Protein AF-A0A7C1H4Z0-F1 (afdb_monomer)

Sequence (134 aa):
MVNEQEEIVHEIDYLLHAAFTRSVDDVADFIHAIGGVFIPAHVDRPKYSITSQLGFVPPSLEYDALEISKNTLVERFMKTNPIKPNTQFIRNSDSHFIHQLGRTYTEYNLEDLSYECLRDALLNRGNSSVLPVV

Nearest PDB structures (foldseek):
  5zb8-assembly1_A  TM=8.741E-01  e=1.222E-04  Pyrococcus furiosus

Foldseek 3Di:
DADPVRDCPDDDPDDPVDDDPDDLQRVQVVCVVVVHAAEFAQQPDCPPHVCVVPVEDDPPRDHLAYEHEPVDDPVVNVVRYVDDPPHHYWYAQPDPDPVSHPVDGWDKDFPDPDPVRVSCQSNVHDDIHIDDDD

Radius of gyration: 16.86 Å; Cα contacts (8 Å, |Δi|>4): 193; chains: 1; bounding box: 40×35×41 Å

Secondary structure (DSSP, 8-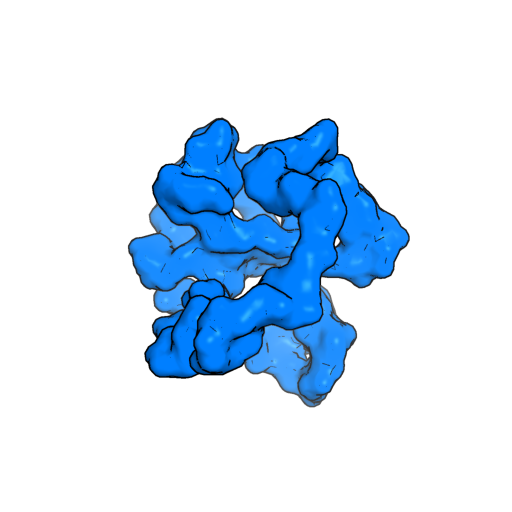state):
-B-TTS-B----SS-TTSPPSS-HHHHHHHHHHTT-----SSTT-SSSSHHHHHSS--TT---SEEE--TTS-HHHHHHHS-PPTT-EEE-----SSGGGTTSS---EE-SSSSHHHHHHHHTT-TT-EEPPP-

Mean predicted aligned error: 4.63 Å

pLDDT: mean 93.26, std 4.9, range [63.12, 98.0]

Structure (mmCIF, N/CA/C/O backbone):
data_AF-A0A7C1H4Z0-F1
#
_entry.id   AF-A0A7C1H4Z0-F1
#
loop_
_atom_site.group_PDB
_atom_site.id
_atom_site.type_symbol
_atom_site.label_atom_id
_atom_site.label_alt_id
_atom_site.label_comp_id
_atom_site.label_asym_id
_atom_site.label_entity_id
_atom_site.label_seq_id
_atom_site.pdbx_PDB_ins_code
_atom_site.Cartn_x
_atom_site.Cartn_y
_atom_site.Cartn_z
_atom_site.occupancy
_atom_site.B_iso_or_equiv
_atom_site.auth_seq_id
_atom_site.auth_comp_id
_atom_site.auth_asym_id
_atom_site.auth_atom_id
_atom_site.pdbx_PDB_model_num
ATOM 1 N N . MET A 1 1 ? 15.046 -11.270 -18.471 1.00 82.75 1 MET A N 1
ATOM 2 C CA . MET A 1 1 ? 14.999 -12.296 -17.409 1.00 82.75 1 MET A CA 1
ATOM 3 C C . MET A 1 1 ? 16.226 -13.170 -17.524 1.00 82.75 1 MET A C 1
ATOM 5 O O . MET A 1 1 ? 16.643 -13.455 -18.642 1.00 82.75 1 MET A O 1
ATOM 9 N N . VAL A 1 2 ? 16.766 -13.598 -16.388 1.00 89.12 2 VAL A N 1
ATOM 10 C CA . VAL A 1 2 ? 17.902 -14.523 -16.321 1.00 89.12 2 VAL A CA 1
ATOM 11 C C . VAL A 1 2 ? 17.500 -15.788 -15.564 1.00 89.12 2 VAL A C 1
ATOM 13 O O . VAL A 1 2 ? 16.632 -15.707 -14.691 1.00 89.12 2 VAL A O 1
ATOM 16 N N . ASN A 1 3 ? 18.070 -16.940 -15.919 1.00 91.94 3 ASN A N 1
ATOM 17 C CA . ASN A 1 3 ? 17.929 -18.169 -15.130 1.00 91.94 3 ASN A CA 1
ATOM 18 C C . ASN A 1 3 ? 18.967 -18.227 -13.990 1.00 91.94 3 ASN A C 1
ATOM 20 O O . ASN A 1 3 ? 19.735 -17.289 -13.774 1.00 91.94 3 ASN A O 1
ATOM 24 N N . GLU A 1 4 ? 18.977 -19.328 -13.238 1.00 92.06 4 GLU A N 1
ATOM 25 C CA . GLU A 1 4 ? 19.894 -19.540 -12.109 1.00 92.06 4 GLU A CA 1
ATOM 26 C C . GLU A 1 4 ? 21.373 -19.696 -12.533 1.00 92.06 4 GLU A C 1
ATOM 28 O O . GLU A 1 4 ? 22.260 -19.561 -11.694 1.00 92.06 4 GLU A O 1
ATOM 33 N N . GLN A 1 5 ? 21.646 -19.945 -13.821 1.00 95.69 5 GLN A N 1
ATOM 34 C CA . GLN A 1 5 ? 22.986 -20.001 -14.421 1.00 95.69 5 GLN A CA 1
ATOM 35 C C . GLN A 1 5 ? 23.448 -18.646 -14.998 1.00 95.69 5 GLN A C 1
ATOM 37 O O . GLN A 1 5 ? 24.451 -18.597 -15.705 1.00 95.69 5 GLN A O 1
ATOM 42 N N . GLU A 1 6 ? 22.733 -17.553 -14.703 1.00 89.19 6 GLU A N 1
ATOM 43 C CA . GLU A 1 6 ? 22.968 -16.202 -15.245 1.00 89.19 6 GLU A CA 1
ATOM 44 C C . GLU A 1 6 ? 22.784 -16.080 -16.771 1.00 89.19 6 GLU A C 1
ATOM 46 O O . GLU A 1 6 ? 23.208 -15.100 -17.386 1.00 89.19 6 GLU A O 1
ATOM 51 N N . GLU A 1 7 ? 22.096 -17.032 -17.403 1.00 96.75 7 GLU A N 1
ATOM 52 C CA . GLU A 1 7 ? 21.815 -16.989 -18.837 1.00 96.75 7 GLU A CA 1
ATOM 53 C C . GLU A 1 7 ? 20.564 -16.153 -19.114 1.00 96.75 7 GLU A C 1
ATOM 55 O O . GLU A 1 7 ? 19.547 -16.258 -18.421 1.00 96.75 7 GLU A O 1
ATOM 60 N N . ILE A 1 8 ? 20.611 -15.336 -20.168 1.00 94.62 8 ILE A N 1
ATOM 61 C CA . ILE A 1 8 ? 19.450 -14.573 -20.629 1.00 94.62 8 ILE A CA 1
ATOM 62 C C . ILE A 1 8 ? 18.442 -15.551 -21.243 1.00 94.62 8 ILE A C 1
ATOM 64 O O . ILE A 1 8 ? 18.678 -16.109 -22.311 1.00 94.62 8 ILE A O 1
ATOM 68 N N . VAL A 1 9 ? 17.298 -15.738 -20.581 1.00 96.56 9 VAL A N 1
ATOM 69 C CA . VAL A 1 9 ? 16.214 -16.616 -21.067 1.00 96.56 9 VAL A CA 1
ATOM 70 C C . VAL A 1 9 ? 15.114 -15.862 -21.804 1.00 96.56 9 VAL A C 1
ATOM 72 O O . VAL A 1 9 ? 14.327 -16.460 -22.532 1.00 96.56 9 VAL A O 1
ATOM 75 N N . HIS A 1 10 ? 15.024 -14.550 -21.591 1.00 91.69 10 HIS A N 1
ATOM 76 C CA . HIS A 1 10 ? 14.012 -13.713 -22.222 1.00 91.69 10 HIS A CA 1
ATOM 77 C C . HIS A 1 10 ? 14.410 -12.240 -22.159 1.00 91.69 10 HIS A C 1
ATOM 79 O O . HIS A 1 10 ? 14.851 -11.758 -21.111 1.00 91.69 10 HIS A O 1
ATOM 85 N N . GLU A 1 11 ? 14.185 -11.515 -23.246 1.00 90.56 11 GLU A N 1
ATOM 86 C CA . GLU A 1 11 ? 14.322 -10.063 -23.324 1.00 90.56 11 GLU A CA 1
ATOM 87 C C . GLU A 1 11 ? 12.938 -9.443 -23.513 1.00 90.56 11 GLU A C 1
ATOM 89 O O . GLU A 1 11 ? 12.076 -10.028 -24.166 1.00 90.56 11 GLU A O 1
ATOM 94 N N . ILE A 1 12 ? 12.717 -8.281 -22.899 1.00 87.06 12 ILE A N 1
ATOM 95 C CA . ILE A 1 12 ? 11.467 -7.529 -23.022 1.00 87.06 12 ILE A CA 1
ATOM 96 C C . ILE A 1 12 ? 11.775 -6.283 -23.848 1.00 87.06 12 ILE A C 1
ATOM 98 O O . ILE A 1 12 ? 12.697 -5.544 -23.510 1.00 87.06 12 ILE A O 1
ATOM 102 N N . ASP A 1 13 ? 10.972 -6.030 -24.882 1.00 88.12 13 ASP A N 1
ATOM 103 C CA . ASP A 1 13 ? 11.153 -4.897 -25.807 1.00 88.12 13 ASP A CA 1
ATOM 104 C C . ASP A 1 13 ? 10.961 -3.521 -25.139 1.00 88.12 13 ASP A C 1
ATOM 106 O O . ASP A 1 13 ? 11.327 -2.479 -25.686 1.00 88.12 13 ASP A O 1
ATOM 110 N N . TYR A 1 14 ? 10.362 -3.502 -23.948 1.00 81.62 14 TYR A N 1
ATOM 111 C CA . TYR A 1 14 ? 10.022 -2.298 -23.201 1.00 81.62 14 TYR A CA 1
ATOM 112 C C . TYR A 1 14 ? 11.089 -1.928 -22.171 1.00 81.62 14 TYR A C 1
ATOM 114 O O . TYR A 1 14 ? 11.551 -2.747 -21.375 1.00 81.62 14 TYR A O 1
ATOM 122 N N . LEU A 1 15 ? 11.392 -0.634 -22.105 1.00 81.31 15 LEU A N 1
ATOM 123 C CA . LEU A 1 15 ? 12.275 -0.062 -21.101 1.00 81.31 15 LEU A CA 1
ATOM 124 C C . LEU A 1 15 ? 11.537 0.149 -19.769 1.00 81.31 15 LEU A C 1
ATOM 126 O O . LEU A 1 15 ? 10.976 1.212 -19.519 1.00 81.31 15 LEU A O 1
ATOM 130 N N . LEU A 1 16 ? 11.560 -0.857 -18.893 1.00 81.44 16 LEU A N 1
ATOM 131 C CA . LEU A 1 16 ? 10.792 -0.863 -17.635 1.00 81.44 16 LEU A CA 1
ATOM 132 C C . LEU A 1 16 ? 11.326 0.075 -16.535 1.00 81.44 16 LEU A C 1
ATOM 134 O O . LEU A 1 16 ? 10.691 0.212 -15.495 1.00 81.44 16 LEU A O 1
ATOM 138 N N . HIS A 1 17 ? 12.485 0.712 -16.734 1.00 79.38 17 HIS A N 1
ATOM 139 C CA . HIS A 1 17 ? 13.040 1.655 -15.752 1.00 79.38 17 HIS A CA 1
ATOM 140 C C . HIS A 1 17 ? 12.478 3.075 -15.891 1.00 79.38 17 HIS A C 1
ATOM 142 O O . HIS A 1 17 ? 12.665 3.898 -14.993 1.00 79.38 17 HIS A 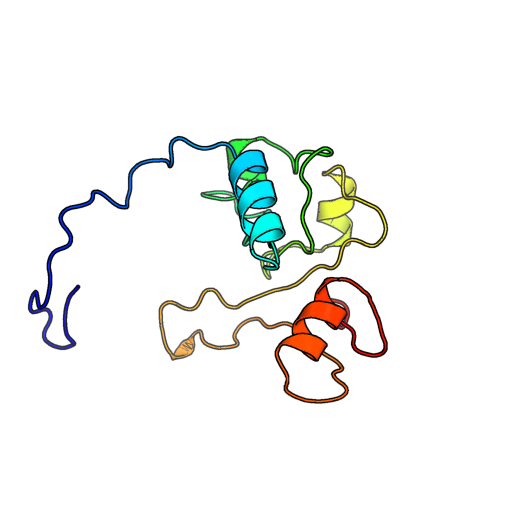O 1
ATOM 148 N N . ALA A 1 18 ? 11.884 3.398 -17.042 1.00 79.81 18 ALA A N 1
ATOM 149 C CA . ALA A 1 18 ? 11.393 4.738 -17.305 1.00 79.81 18 ALA A CA 1
ATOM 150 C C . ALA A 1 18 ? 10.176 5.042 -16.423 1.00 79.81 18 ALA A C 1
ATOM 152 O O . ALA A 1 18 ? 9.366 4.162 -16.129 1.00 79.81 18 ALA A O 1
ATOM 153 N N . ALA A 1 19 ? 10.042 6.305 -16.016 1.00 76.75 19 ALA A N 1
ATOM 154 C CA . ALA A 1 19 ? 8.861 6.747 -15.292 1.00 76.75 19 ALA A CA 1
ATOM 155 C C . ALA A 1 19 ? 7.609 6.535 -16.153 1.00 76.75 19 ALA A C 1
ATOM 157 O O . ALA A 1 19 ? 7.594 6.835 -17.350 1.00 76.75 19 ALA A O 1
ATOM 158 N N . PHE A 1 20 ? 6.554 6.027 -15.525 1.00 81.50 20 PHE A N 1
ATOM 159 C CA . PHE A 1 20 ? 5.265 5.876 -16.177 1.00 81.50 20 PHE A CA 1
ATOM 160 C C . PHE A 1 20 ? 4.659 7.257 -16.466 1.00 81.50 20 PHE A C 1
ATOM 162 O O . PHE A 1 20 ? 4.791 8.182 -15.670 1.00 81.50 20 PHE A O 1
ATOM 169 N N . THR A 1 21 ? 3.999 7.414 -17.614 1.00 86.94 21 THR A N 1
ATOM 170 C CA . THR A 1 21 ? 3.457 8.709 -18.072 1.00 86.94 21 THR A CA 1
ATOM 171 C C . THR A 1 21 ? 2.119 9.083 -17.429 1.00 86.94 21 THR A C 1
ATOM 173 O O . THR A 1 21 ? 1.548 10.117 -17.772 1.00 86.94 21 THR A O 1
ATOM 176 N N . ARG A 1 22 ? 1.603 8.251 -16.520 1.00 91.19 22 ARG A N 1
ATOM 177 C CA . ARG A 1 22 ? 0.352 8.481 -15.791 1.00 91.19 22 ARG A CA 1
ATOM 178 C C . ARG A 1 22 ? 0.615 9.021 -14.397 1.00 91.19 22 ARG A C 1
ATOM 180 O O . ARG A 1 22 ? 1.642 8.718 -13.790 1.00 91.19 22 ARG A O 1
ATOM 187 N N . SER A 1 23 ? -0.335 9.805 -13.899 1.00 93.31 23 SER A N 1
ATOM 188 C CA . SER A 1 23 ? -0.316 10.259 -12.512 1.00 93.31 23 SER A CA 1
ATOM 189 C C . SER A 1 23 ? -0.601 9.097 -11.552 1.00 93.31 23 SER A C 1
ATOM 191 O O . SER A 1 23 ? -1.072 8.033 -11.953 1.00 93.31 23 SER A O 1
ATOM 193 N N . VAL A 1 24 ? -0.310 9.293 -10.265 1.00 94.00 24 VAL A N 1
ATOM 194 C CA . VAL A 1 24 ? -0.668 8.312 -9.230 1.00 94.00 24 VAL A CA 1
ATOM 195 C C . VAL A 1 24 ? -2.189 8.206 -9.059 1.00 94.00 24 VAL A C 1
ATOM 197 O O . VAL A 1 24 ? -2.691 7.119 -8.790 1.00 94.00 24 VAL A O 1
ATOM 200 N N . ASP A 1 25 ? -2.914 9.302 -9.293 1.00 96.00 25 ASP A N 1
ATOM 201 C CA . ASP A 1 25 ? -4.376 9.339 -9.278 1.00 96.00 25 ASP A CA 1
ATOM 202 C C . ASP A 1 25 ? -4.961 8.533 -10.454 1.00 96.00 25 ASP A C 1
ATOM 204 O O . ASP A 1 25 ? -5.827 7.693 -10.238 1.00 96.00 25 ASP A O 1
ATOM 208 N N . ASP A 1 26 ? -4.404 8.661 -11.668 1.00 96.31 26 ASP A N 1
ATOM 209 C CA . ASP A 1 26 ? -4.818 7.853 -12.832 1.00 96.31 26 ASP A CA 1
ATOM 210 C C . ASP A 1 26 ? -4.662 6.343 -12.563 1.00 96.31 26 ASP A C 1
ATOM 212 O O . ASP A 1 26 ? -5.444 5.520 -13.045 1.00 96.31 26 ASP A O 1
ATOM 216 N N . VAL A 1 27 ? -3.607 5.965 -11.830 1.00 95.81 27 VAL A N 1
ATOM 217 C CA . VAL A 1 27 ? -3.339 4.571 -11.453 1.00 95.81 27 VAL A CA 1
ATOM 218 C C . VAL A 1 27 ? -4.356 4.088 -10.421 1.00 95.81 27 VAL A C 1
ATOM 220 O O . VAL A 1 27 ? -4.864 2.975 -10.566 1.00 95.81 27 VAL A O 1
ATOM 223 N N . ALA A 1 28 ? -4.672 4.911 -9.418 1.00 97.25 28 ALA A N 1
ATOM 224 C CA . ALA A 1 28 ? -5.702 4.608 -8.429 1.00 97.25 28 ALA A CA 1
ATOM 225 C C . ALA A 1 28 ? -7.070 4.402 -9.102 1.00 97.25 28 ALA A C 1
ATOM 227 O O . ALA A 1 28 ? -7.671 3.336 -8.952 1.00 97.25 28 ALA A O 1
ATOM 228 N N . ASP A 1 29 ? -7.489 5.353 -9.944 1.00 97.75 29 ASP A N 1
ATOM 229 C CA . ASP A 1 29 ? -8.754 5.306 -10.684 1.00 97.75 29 ASP A CA 1
ATOM 230 C C . ASP A 1 29 ? -8.869 4.038 -11.538 1.00 97.75 29 ASP A C 1
ATOM 232 O O . ASP A 1 29 ? -9.906 3.368 -11.551 1.00 97.75 29 ASP A O 1
ATOM 236 N N . PHE A 1 30 ? -7.794 3.668 -12.241 1.00 97.62 30 PHE A N 1
ATOM 237 C CA . PHE A 1 30 ? -7.770 2.450 -13.047 1.00 97.62 30 PHE A CA 1
ATOM 238 C C . PHE A 1 30 ? -7.915 1.185 -12.195 1.00 97.62 30 PHE A C 1
ATOM 240 O O . PHE A 1 30 ? -8.697 0.298 -12.542 1.00 97.62 30 PHE A O 1
ATOM 247 N N . ILE A 1 31 ? -7.176 1.092 -11.085 1.00 97.56 31 ILE A N 1
ATOM 248 C CA . ILE A 1 31 ? -7.222 -0.070 -10.189 1.00 97.56 31 ILE A CA 1
ATOM 249 C C . ILE A 1 31 ? -8.624 -0.230 -9.601 1.00 97.56 31 ILE A C 1
ATOM 251 O O . ILE A 1 31 ? -9.160 -1.340 -9.587 1.00 97.56 31 ILE A O 1
ATOM 255 N N . HIS A 1 32 ? -9.260 0.865 -9.191 1.00 97.25 32 HIS A N 1
ATOM 256 C CA . HIS A 1 32 ? -10.637 0.837 -8.702 1.00 97.25 32 HIS A CA 1
ATOM 257 C C . HIS A 1 32 ? -11.642 0.470 -9.795 1.00 97.25 32 HIS A C 1
ATOM 259 O O . HIS A 1 32 ? -12.555 -0.315 -9.537 1.00 97.25 32 HIS A O 1
ATOM 265 N N . ALA A 1 33 ? -11.458 0.948 -11.030 1.00 98.00 33 ALA A N 1
ATOM 266 C CA . ALA A 1 33 ? -12.333 0.615 -12.157 1.00 98.00 33 ALA A CA 1
ATOM 267 C C . ALA A 1 33 ? -12.350 -0.887 -12.495 1.00 98.00 33 ALA A C 1
ATOM 269 O O . ALA A 1 33 ? -13.364 -1.394 -12.979 1.00 98.00 33 ALA A O 1
ATOM 270 N N . ILE A 1 34 ? -11.261 -1.611 -12.216 1.00 97.06 34 ILE A N 1
ATOM 271 C CA . ILE A 1 34 ? -11.183 -3.071 -12.389 1.00 97.06 34 ILE A CA 1
ATOM 272 C C . ILE A 1 34 ? -11.529 -3.857 -11.112 1.00 97.06 34 ILE A C 1
ATOM 274 O O . ILE A 1 34 ? -11.380 -5.077 -11.087 1.00 97.06 34 ILE A O 1
ATOM 278 N N . GLY A 1 35 ? -11.989 -3.181 -10.053 1.00 93.88 35 GLY A N 1
ATOM 279 C CA . GLY A 1 35 ? -12.337 -3.800 -8.769 1.00 93.88 35 GLY A CA 1
ATOM 280 C C . GLY A 1 35 ? -11.133 -4.249 -7.934 1.00 93.88 35 GLY A C 1
ATOM 281 O O . GLY A 1 35 ? -11.287 -5.099 -7.056 1.00 93.88 35 GLY A O 1
ATOM 282 N N . GLY A 1 36 ? -9.945 -3.716 -8.225 1.00 95.69 36 GLY A N 1
ATOM 283 C CA . GLY A 1 36 ? -8.717 -3.986 -7.487 1.00 95.69 36 GLY A CA 1
ATOM 284 C C . GLY A 1 36 ? -8.587 -3.165 -6.202 1.00 95.69 36 GLY A C 1
ATOM 285 O O . GLY A 1 36 ? -9.453 -2.365 -5.857 1.00 95.69 36 GLY A O 1
ATOM 286 N N . VAL A 1 37 ? -7.466 -3.375 -5.506 1.00 97.00 37 VAL A N 1
ATOM 287 C CA . VAL A 1 37 ? -7.095 -2.659 -4.276 1.00 97.00 37 VAL A CA 1
ATOM 288 C C . VAL A 1 37 ? -5.827 -1.866 -4.542 1.00 97.00 37 VAL A C 1
ATOM 290 O O . VAL A 1 37 ? -4.812 -2.437 -4.948 1.00 97.00 37 VAL A O 1
ATOM 293 N N . PHE A 1 38 ? -5.874 -0.560 -4.312 1.00 97.69 38 PHE A N 1
ATOM 294 C CA . PHE A 1 38 ? -4.740 0.326 -4.499 1.00 97.69 38 PHE A CA 1
ATOM 295 C C . PHE A 1 38 ? -4.011 0.579 -3.180 1.00 97.69 38 PHE A C 1
ATOM 297 O O . PHE A 1 38 ? -4.526 1.224 -2.264 1.00 97.69 38 PHE A O 1
ATOM 304 N N . ILE A 1 39 ? -2.775 0.080 -3.106 1.00 97.75 39 ILE A N 1
ATOM 305 C CA . ILE A 1 39 ? -1.906 0.209 -1.936 1.00 97.75 39 ILE A CA 1
ATOM 306 C C . ILE A 1 39 ? -0.569 0.797 -2.382 1.00 97.75 39 ILE A C 1
ATOM 308 O O . ILE A 1 39 ? 0.275 0.078 -2.924 1.00 97.75 39 ILE A O 1
ATOM 312 N N . PRO A 1 40 ? -0.335 2.097 -2.160 1.00 96.81 40 PRO A N 1
ATOM 313 C CA . PRO A 1 40 ? 0.989 2.670 -2.301 1.00 96.81 40 PRO A CA 1
ATOM 314 C C . PRO A 1 40 ? 2.023 1.926 -1.449 1.00 96.81 40 PRO A C 1
ATOM 316 O O . PRO A 1 40 ? 1.909 1.850 -0.222 1.00 96.81 40 PRO A O 1
ATOM 319 N N . ALA A 1 41 ? 3.043 1.388 -2.115 1.00 95.38 41 ALA A N 1
ATOM 320 C CA . ALA A 1 41 ? 4.098 0.622 -1.470 1.00 95.38 41 ALA A CA 1
ATOM 321 C C . ALA A 1 41 ? 5.035 1.532 -0.661 1.00 95.38 41 ALA A C 1
ATOM 323 O O . ALA A 1 41 ? 5.413 2.616 -1.124 1.00 95.38 41 ALA A O 1
ATOM 324 N N . HIS A 1 42 ? 5.441 1.052 0.523 1.00 9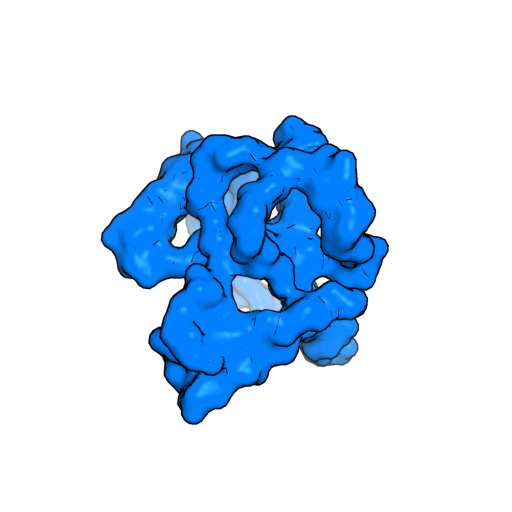4.94 42 HIS A N 1
ATOM 325 C CA . HIS A 1 42 ? 6.529 1.575 1.360 1.00 94.94 42 HIS A CA 1
ATOM 326 C C . HIS A 1 42 ? 6.669 3.112 1.312 1.00 94.94 42 HIS A C 1
ATOM 328 O O . HIS A 1 42 ? 7.712 3.662 0.931 1.00 94.94 42 HIS A O 1
ATOM 334 N N . VAL A 1 43 ? 5.575 3.811 1.631 1.00 96.56 43 VAL A N 1
ATOM 335 C CA . VAL A 1 43 ? 5.357 5.232 1.305 1.00 96.56 43 VAL A CA 1
ATOM 336 C C . VAL A 1 43 ? 6.323 6.199 1.974 1.00 96.56 43 VAL A C 1
ATOM 338 O O . VAL A 1 43 ? 6.434 7.342 1.545 1.00 96.56 43 VAL A O 1
ATOM 341 N N . ASP A 1 44 ? 7.032 5.740 2.994 1.00 94.69 44 ASP A N 1
ATOM 342 C CA . ASP A 1 44 ? 7.957 6.466 3.859 1.00 94.69 44 ASP A CA 1
ATOM 343 C C . ASP A 1 44 ? 9.438 6.275 3.485 1.00 94.69 44 ASP A C 1
ATOM 345 O O . ASP A 1 44 ? 10.314 6.881 4.106 1.00 94.69 44 ASP A O 1
ATOM 349 N N . ARG A 1 45 ? 9.763 5.421 2.500 1.00 92.81 45 ARG A N 1
ATOM 350 C CA . ARG A 1 45 ? 11.166 5.192 2.115 1.00 92.81 45 ARG A CA 1
ATOM 351 C C . ARG A 1 45 ? 11.800 6.470 1.548 1.00 92.81 45 ARG A C 1
ATOM 353 O O . ARG A 1 45 ? 11.147 7.204 0.818 1.00 92.81 45 ARG A O 1
ATOM 360 N N . PRO A 1 46 ? 13.102 6.721 1.767 1.00 90.50 46 PRO A N 1
ATOM 361 C CA . PRO A 1 46 ? 13.770 7.922 1.251 1.00 90.50 46 PRO A CA 1
ATOM 362 C C . PRO A 1 46 ? 13.963 7.928 -0.275 1.00 90.50 46 PRO A C 1
ATOM 364 O O . PRO A 1 46 ? 14.368 8.943 -0.834 1.00 90.50 46 PRO A O 1
ATOM 367 N N . LYS A 1 47 ? 13.724 6.800 -0.955 1.00 90.56 47 LYS A N 1
ATOM 368 C CA . LYS A 1 47 ? 13.814 6.658 -2.413 1.00 90.56 47 LYS A CA 1
ATOM 369 C C . LYS A 1 47 ? 12.634 5.840 -2.918 1.00 90.56 47 LYS A C 1
ATOM 371 O O . LYS A 1 47 ? 12.225 4.900 -2.239 1.00 90.56 47 LYS A O 1
ATOM 376 N N . TYR A 1 48 ? 12.155 6.179 -4.115 1.00 89.00 48 TYR A N 1
ATOM 377 C CA . TYR A 1 48 ? 11.091 5.461 -4.831 1.00 89.00 48 TYR A CA 1
ATOM 378 C C . TYR A 1 48 ? 9.785 5.291 -4.032 1.00 89.00 48 TYR A C 1
ATOM 380 O O . TYR A 1 48 ? 9.030 4.353 -4.255 1.00 89.00 48 TYR A O 1
ATOM 388 N N . SER A 1 49 ? 9.517 6.204 -3.099 1.00 93.88 49 SER A N 1
ATOM 389 C CA . SER A 1 49 ? 8.259 6.287 -2.354 1.00 93.88 49 SER A CA 1
ATOM 390 C C . SER A 1 49 ? 7.492 7.553 -2.720 1.00 93.88 49 SER A C 1
ATOM 392 O O . SER A 1 49 ? 8.094 8.539 -3.161 1.00 93.88 49 SER A O 1
ATOM 394 N N . ILE A 1 50 ? 6.187 7.566 -2.445 1.00 94.38 50 ILE A N 1
ATOM 395 C CA . ILE A 1 50 ? 5.354 8.762 -2.614 1.00 94.38 50 ILE A CA 1
ATOM 396 C C . ILE A 1 50 ? 5.942 9.956 -1.852 1.00 94.38 50 ILE A C 1
ATOM 398 O O . ILE A 1 50 ? 6.115 11.020 -2.443 1.00 94.38 50 ILE A O 1
ATOM 402 N N . THR A 1 51 ? 6.332 9.791 -0.583 1.00 95.31 51 THR A N 1
ATOM 403 C CA . THR A 1 51 ? 6.878 10.916 0.199 1.00 95.31 51 THR A CA 1
ATOM 404 C C . THR A 1 51 ? 8.244 11.380 -0.301 1.00 95.31 51 THR A C 1
ATOM 406 O O . THR A 1 51 ? 8.524 12.572 -0.251 1.00 95.31 51 THR A O 1
ATOM 409 N N . SER A 1 52 ? 9.076 10.495 -0.859 1.00 94.12 52 SER A N 1
ATOM 410 C CA . SER A 1 52 ? 10.353 10.903 -1.462 1.00 94.12 52 SER A CA 1
ATOM 411 C C . SER A 1 52 ? 10.183 11.702 -2.758 1.00 94.12 52 SER A C 1
ATOM 413 O O . SER A 1 52 ? 11.041 12.520 -3.077 1.00 94.12 52 SER A O 1
ATOM 415 N N . GLN A 1 53 ? 9.104 11.455 -3.510 1.00 92.31 53 GLN A N 1
ATOM 416 C CA . GLN A 1 53 ? 8.836 12.124 -4.787 1.00 92.31 53 GLN A CA 1
ATOM 417 C C . GLN A 1 53 ? 8.032 13.414 -4.602 1.00 92.31 53 GLN A C 1
ATOM 419 O O . GLN A 1 53 ? 8.331 14.420 -5.236 1.00 92.31 53 GLN A O 1
ATOM 424 N N . LEU A 1 54 ? 7.017 13.384 -3.735 1.00 92.94 54 LEU A N 1
ATOM 425 C CA . LEU A 1 54 ? 6.044 14.469 -3.576 1.00 92.94 54 LEU A CA 1
ATOM 426 C C . LEU A 1 54 ? 6.213 15.247 -2.264 1.00 92.94 54 LEU A C 1
ATOM 428 O O . LEU A 1 54 ? 5.615 16.303 -2.094 1.00 92.94 54 LEU A O 1
ATOM 432 N N . GLY A 1 55 ? 7.014 14.744 -1.322 1.00 94.44 55 GLY A N 1
ATOM 433 C CA . GLY A 1 55 ? 7.208 15.330 0.009 1.00 94.44 55 GLY A CA 1
ATOM 434 C C . GLY A 1 55 ? 6.130 14.957 1.032 1.00 94.44 55 GLY A C 1
ATOM 435 O O . GLY A 1 55 ? 6.341 15.142 2.227 1.00 94.44 55 GLY A O 1
ATOM 436 N N . PHE A 1 56 ? 4.991 14.424 0.586 1.00 94.50 56 PHE A N 1
ATOM 437 C CA . PHE A 1 56 ? 3.852 14.032 1.417 1.00 94.50 56 PHE A CA 1
ATOM 438 C C . PHE A 1 56 ? 2.985 12.993 0.691 1.00 94.50 56 PHE A C 1
ATOM 440 O O . PHE A 1 56 ? 3.134 12.784 -0.512 1.00 94.50 56 PHE A O 1
ATOM 447 N N . VAL A 1 57 ? 2.064 12.350 1.412 1.00 95.81 57 VAL A N 1
ATOM 448 C CA . VAL A 1 57 ? 0.983 11.553 0.804 1.00 95.81 57 VAL A CA 1
ATOM 449 C C . VAL A 1 57 ? -0.130 12.503 0.346 1.00 95.81 57 VAL A C 1
ATOM 451 O O . VAL A 1 57 ? -0.670 13.202 1.204 1.00 95.81 57 VAL A O 1
ATOM 454 N N . PRO A 1 58 ? -0.485 12.581 -0.952 1.00 94.81 58 PRO A N 1
ATOM 455 C CA . PRO A 1 58 ? -1.492 13.530 -1.418 1.00 94.81 58 PRO A CA 1
ATOM 456 C C . PRO A 1 58 ? -2.855 13.305 -0.740 1.00 94.81 58 PRO A C 1
ATOM 458 O O . PRO A 1 58 ? -3.354 12.181 -0.760 1.00 94.81 58 PRO A O 1
ATOM 461 N N . PRO A 1 59 ? -3.495 14.345 -0.166 1.00 93.00 59 PRO A N 1
ATOM 462 C CA . PRO A 1 59 ? -4.793 14.192 0.497 1.00 93.00 59 PRO A CA 1
ATOM 463 C C . PRO A 1 59 ? -5.919 13.729 -0.436 1.00 93.00 59 PRO A C 1
ATOM 465 O O . PRO A 1 59 ? -6.858 13.080 0.018 1.00 93.00 59 PRO A O 1
ATOM 468 N N . SER A 1 60 ? -5.826 14.081 -1.722 1.00 93.94 60 SER A N 1
ATOM 469 C CA . SER A 1 60 ? -6.773 13.687 -2.770 1.00 93.94 60 SER A CA 1
ATOM 470 C C . SER A 1 60 ? -6.576 12.258 -3.265 1.00 93.94 60 SER A C 1
ATOM 472 O O . SER A 1 60 ? -7.432 11.768 -3.988 1.00 93.94 60 SER A O 1
ATOM 474 N N . LEU A 1 61 ? -5.466 11.599 -2.910 1.00 95.94 61 LEU A N 1
ATOM 475 C CA . LEU A 1 61 ? -5.168 10.270 -3.425 1.00 95.94 61 LEU A CA 1
ATOM 476 C C . LEU A 1 61 ? -6.119 9.247 -2.807 1.00 95.94 61 LEU A C 1
ATOM 478 O O . LEU A 1 61 ? -6.136 9.049 -1.588 1.00 95.94 61 LEU A O 1
ATOM 482 N N . GLU A 1 62 ? -6.897 8.574 -3.643 1.00 96.06 62 GLU A N 1
ATOM 483 C CA . GLU A 1 62 ? -7.800 7.501 -3.234 1.00 96.06 62 GLU A CA 1
ATOM 484 C C . GLU A 1 62 ? -7.039 6.178 -3.099 1.00 96.06 62 GLU A C 1
ATOM 486 O O . GLU A 1 62 ? -6.951 5.391 -4.031 1.00 96.06 62 GLU A O 1
ATOM 491 N N . TYR A 1 63 ? -6.447 5.947 -1.925 1.00 97.06 63 TYR A N 1
ATOM 492 C CA . TYR A 1 63 ? -5.827 4.676 -1.542 1.00 97.06 63 TYR A CA 1
ATOM 493 C C . TYR A 1 63 ? -6.717 3.881 -0.586 1.00 97.06 63 TYR A C 1
ATOM 495 O O . TYR A 1 63 ? -7.443 4.453 0.226 1.00 97.06 63 TYR A O 1
ATOM 503 N N . ASP A 1 64 ? -6.593 2.558 -0.646 1.00 96.88 64 ASP A N 1
ATOM 504 C CA . ASP A 1 64 ? -7.343 1.626 0.202 1.00 96.88 64 ASP A CA 1
ATOM 505 C C . ASP A 1 64 ? -6.585 1.290 1.494 1.00 96.88 64 ASP A C 1
ATOM 507 O O . ASP A 1 64 ? -7.171 1.122 2.560 1.00 96.88 64 ASP A O 1
ATOM 511 N N . ALA A 1 65 ? -5.257 1.245 1.405 1.00 97.06 65 ALA A N 1
ATOM 512 C CA . ALA A 1 65 ? -4.338 1.098 2.525 1.00 97.06 65 ALA A CA 1
ATOM 513 C C . ALA A 1 65 ? -2.993 1.743 2.165 1.00 97.06 65 ALA A C 1
ATOM 515 O O . ALA A 1 65 ? -2.728 2.037 0.999 1.00 97.06 65 ALA A O 1
ATOM 516 N N . LEU A 1 66 ? -2.119 1.936 3.152 1.00 97.50 66 LEU A N 1
ATOM 517 C CA . LEU A 1 66 ? -0.741 2.374 2.926 1.00 97.50 66 LEU A CA 1
ATOM 518 C C . LEU A 1 66 ? 0.233 1.320 3.438 1.00 97.50 66 LEU A C 1
ATOM 520 O O . LEU A 1 66 ? 0.158 0.903 4.595 1.00 97.50 66 LEU A O 1
ATOM 524 N N . GLU A 1 67 ? 1.196 0.928 2.610 1.00 97.62 67 GLU A N 1
ATOM 525 C CA . GLU A 1 67 ? 2.310 0.128 3.098 1.00 97.62 67 GLU A CA 1
ATOM 526 C C . GLU A 1 67 ? 3.388 1.044 3.678 1.00 97.62 67 GLU A C 1
ATOM 528 O O . GLU A 1 67 ? 3.882 1.952 3.010 1.00 97.62 67 GLU A O 1
ATOM 533 N N . ILE A 1 68 ? 3.783 0.783 4.921 1.00 96.06 68 ILE A N 1
ATOM 534 C CA . ILE A 1 68 ? 4.841 1.508 5.617 1.00 96.06 68 ILE A CA 1
ATOM 535 C C . ILE A 1 68 ? 6.056 0.603 5.814 1.00 96.06 68 ILE A C 1
ATOM 537 O O . ILE A 1 68 ? 5.941 -0.603 6.021 1.00 96.06 68 ILE A O 1
ATOM 541 N N . SER A 1 69 ? 7.259 1.158 5.757 1.00 94.00 69 SER A N 1
ATOM 542 C CA . SER A 1 69 ? 8.464 0.379 5.996 1.00 94.00 69 SER A CA 1
ATOM 543 C C . SER A 1 69 ? 8.588 -0.009 7.473 1.00 94.00 69 SER A C 1
ATOM 545 O O . SER A 1 69 ? 8.188 0.722 8.383 1.00 94.00 69 SER A O 1
ATOM 547 N N . LYS A 1 70 ? 9.231 -1.151 7.732 1.00 90.44 70 LYS A N 1
ATOM 548 C CA . LYS A 1 70 ? 9.506 -1.657 9.090 1.00 90.44 70 LYS A CA 1
ATOM 549 C C . LYS A 1 70 ? 10.283 -0.693 9.997 1.00 90.44 70 LYS A C 1
ATOM 551 O O . LYS A 1 70 ? 10.315 -0.891 11.203 1.00 90.44 70 LYS A O 1
ATOM 556 N N . ASN A 1 71 ? 10.960 0.305 9.424 1.00 89.25 71 ASN A N 1
ATOM 557 C CA . ASN A 1 71 ? 11.796 1.241 10.174 1.00 89.25 71 ASN A CA 1
ATOM 558 C C . ASN A 1 71 ? 11.015 2.478 10.651 1.00 89.25 71 ASN A C 1
ATOM 560 O O . ASN A 1 71 ? 11.590 3.331 11.328 1.00 89.25 71 ASN A O 1
ATOM 564 N N . THR A 1 72 ? 9.730 2.587 10.302 1.00 92.38 72 THR A N 1
ATOM 565 C CA . THR A 1 72 ? 8.914 3.768 10.587 1.00 92.38 72 THR A CA 1
ATOM 566 C C . THR A 1 72 ? 7.727 3.427 11.475 1.00 92.38 72 THR A C 1
ATOM 568 O O . THR A 1 72 ? 6.942 2.517 11.202 1.00 92.38 72 THR A O 1
ATOM 571 N N . LEU A 1 73 ? 7.578 4.219 12.537 1.00 93.31 73 LEU A N 1
ATOM 572 C CA . LEU A 1 73 ? 6.414 4.190 13.416 1.00 93.31 73 LEU A CA 1
ATOM 573 C C . LEU A 1 73 ? 5.238 4.903 12.743 1.00 93.31 73 LEU A C 1
ATOM 575 O O . LEU A 1 73 ? 5.369 6.067 12.348 1.00 93.31 73 LEU A O 1
ATOM 579 N N . VAL A 1 74 ? 4.085 4.234 12.674 1.00 94.44 74 VAL A N 1
ATOM 580 C CA . VAL A 1 74 ? 2.856 4.770 12.062 1.00 94.44 74 VAL A CA 1
ATOM 581 C C . VAL A 1 74 ? 2.465 6.111 12.680 1.00 94.44 74 VAL A C 1
ATOM 583 O O . VAL A 1 74 ? 2.250 7.083 11.961 1.00 94.44 74 VAL A O 1
ATOM 586 N N . GLU A 1 75 ? 2.479 6.216 14.009 1.00 93.62 75 GLU A N 1
ATOM 587 C CA . GLU A 1 75 ? 2.137 7.456 14.718 1.00 93.62 75 GLU A CA 1
ATOM 588 C C . GLU A 1 75 ? 3.019 8.640 14.306 1.00 93.62 75 GLU A C 1
ATOM 590 O O . GLU A 1 75 ? 2.550 9.772 14.180 1.00 93.62 75 GLU A O 1
ATOM 595 N N . ARG A 1 76 ? 4.317 8.393 14.094 1.00 93.44 76 ARG A N 1
ATOM 596 C CA . ARG A 1 76 ? 5.251 9.426 13.638 1.00 93.44 76 ARG A CA 1
ATOM 597 C C . ARG A 1 76 ? 4.939 9.825 12.202 1.00 93.44 76 ARG A C 1
ATOM 599 O O . ARG A 1 76 ? 4.938 11.015 11.905 1.00 93.44 76 ARG A O 1
ATOM 606 N N . PHE A 1 77 ? 4.666 8.849 11.341 1.00 95.00 77 PHE A N 1
ATOM 607 C CA . PHE A 1 77 ? 4.3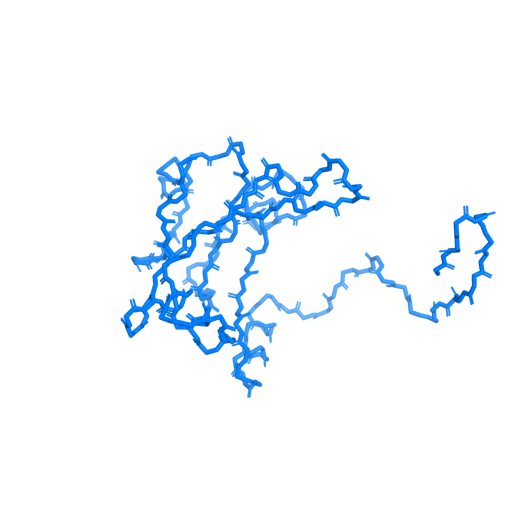33 9.087 9.942 1.00 95.00 77 PHE A CA 1
ATOM 608 C C . PHE A 1 77 ? 3.052 9.914 9.786 1.00 95.00 77 PHE A C 1
ATOM 610 O O . PHE A 1 77 ? 3.029 10.860 8.999 1.00 95.00 77 PHE A O 1
ATOM 617 N N . MET A 1 78 ? 2.025 9.623 10.589 1.00 94.81 78 MET A N 1
ATOM 618 C CA . MET A 1 78 ? 0.762 10.368 10.612 1.00 94.81 78 MET A CA 1
ATOM 619 C C . MET A 1 78 ? 0.914 11.804 11.125 1.00 94.81 78 MET A C 1
ATOM 621 O O . MET A 1 78 ? 0.173 12.683 10.705 1.00 94.81 78 MET A O 1
ATOM 625 N N . LYS A 1 79 ? 1.879 12.080 12.012 1.00 93.44 79 LYS A N 1
ATOM 626 C CA . LYS A 1 79 ? 2.146 13.453 12.486 1.00 93.44 79 LYS A CA 1
ATOM 627 C C . LYS A 1 79 ? 2.768 14.345 11.413 1.00 93.44 79 LYS A C 1
ATOM 629 O O . LYS A 1 79 ? 2.663 15.563 11.511 1.00 93.44 79 LYS A O 1
ATOM 634 N N . THR A 1 80 ? 3.445 13.756 10.429 1.00 91.75 80 THR A N 1
ATOM 635 C CA . THR A 1 80 ? 4.176 14.494 9.388 1.00 91.75 80 THR A CA 1
ATOM 636 C C . THR A 1 80 ? 3.505 14.444 8.020 1.00 91.75 80 THR A C 1
ATOM 638 O O . THR A 1 80 ? 3.998 15.085 7.098 1.00 91.75 80 THR A O 1
ATOM 641 N N . ASN A 1 81 ? 2.412 13.693 7.866 1.00 94.12 81 ASN A N 1
ATOM 642 C CA . ASN A 1 81 ? 1.709 13.521 6.597 1.00 94.12 81 ASN A CA 1
ATOM 643 C C . ASN A 1 81 ? 0.194 13.661 6.790 1.00 94.12 81 ASN A C 1
ATOM 645 O O . ASN A 1 81 ? -0.332 13.222 7.813 1.00 94.12 81 ASN A O 1
ATOM 649 N N . PRO A 1 82 ? -0.531 14.215 5.807 1.00 93.00 82 PRO A N 1
ATOM 650 C CA . PRO A 1 82 ? -1.984 14.315 5.861 1.00 93.00 82 PRO A CA 1
ATOM 651 C C . PRO A 1 82 ? -2.622 12.952 5.547 1.00 93.00 82 PRO A C 1
ATOM 653 O O . PRO A 1 82 ? -2.964 12.650 4.406 1.00 93.00 82 PRO A O 1
ATOM 656 N N . ILE A 1 83 ? -2.751 12.105 6.569 1.00 95.75 83 ILE A N 1
ATOM 657 C CA . ILE A 1 83 ? -3.326 10.759 6.446 1.00 95.75 83 ILE A CA 1
ATOM 658 C C . ILE A 1 83 ? -4.836 10.792 6.695 1.00 95.75 83 ILE A C 1
ATOM 660 O O . ILE A 1 83 ? -5.299 11.422 7.649 1.00 95.75 83 ILE A O 1
ATOM 664 N N . LYS A 1 84 ? -5.606 10.095 5.847 1.00 93.81 84 LYS A N 1
ATOM 665 C CA . LYS A 1 84 ? -7.063 9.986 5.980 1.00 93.81 84 LYS A CA 1
ATOM 666 C C . LYS A 1 84 ? -7.418 9.263 7.295 1.00 93.81 84 LYS A C 1
ATOM 668 O O . LYS A 1 84 ? -6.738 8.298 7.662 1.00 93.81 84 LYS A O 1
ATOM 673 N N . PRO A 1 85 ? -8.468 9.681 8.025 1.00 90.38 85 PRO A N 1
ATOM 674 C CA . PRO A 1 85 ? -8.949 8.929 9.182 1.00 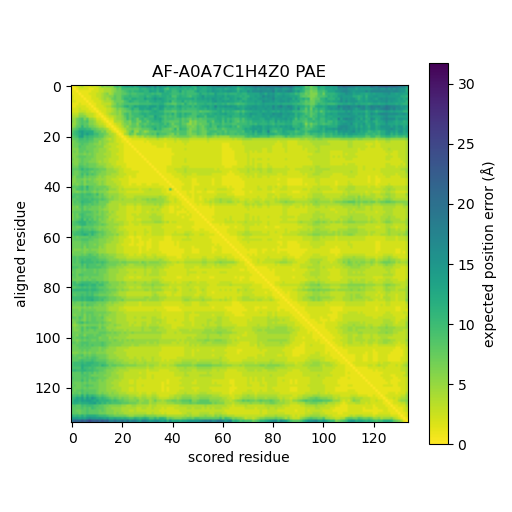90.38 85 PRO A CA 1
ATOM 675 C C . PRO A 1 85 ? -9.247 7.472 8.811 1.00 90.38 85 PRO A C 1
ATOM 677 O O . PRO A 1 85 ? -9.721 7.207 7.711 1.00 90.38 85 PRO A O 1
ATOM 680 N N . ASN A 1 86 ? -8.991 6.541 9.732 1.00 88.44 86 ASN A N 1
ATOM 681 C CA . ASN A 1 86 ? -9.198 5.098 9.535 1.00 88.44 86 ASN A CA 1
ATOM 682 C C . ASN A 1 86 ? -8.358 4.461 8.411 1.00 88.44 86 ASN A C 1
ATOM 684 O O . ASN A 1 86 ? -8.691 3.370 7.955 1.00 88.44 86 ASN A O 1
ATOM 688 N N . THR A 1 87 ? -7.273 5.112 7.975 1.00 93.44 87 THR A N 1
ATOM 689 C CA . THR A 1 87 ? -6.312 4.501 7.044 1.00 93.44 87 THR A CA 1
ATOM 690 C C . THR A 1 87 ? -5.723 3.231 7.647 1.00 93.44 87 THR A C 1
ATOM 692 O O . THR A 1 87 ? -5.134 3.274 8.730 1.00 93.44 87 THR A O 1
ATOM 695 N N . GLN A 1 88 ? -5.826 2.125 6.911 1.00 95.50 88 GLN A N 1
ATOM 696 C CA . GLN A 1 88 ? -5.155 0.879 7.253 1.00 95.50 88 GLN A CA 1
ATOM 697 C C . GLN A 1 88 ? -3.679 0.958 6.859 1.00 95.50 88 GLN A C 1
ATOM 699 O O . GLN A 1 88 ? -3.334 1.358 5.744 1.00 95.50 88 GLN A O 1
ATOM 704 N N . PHE A 1 89 ? -2.806 0.559 7.781 1.00 96.81 89 PHE A N 1
ATOM 705 C CA . PHE A 1 89 ? -1.372 0.455 7.538 1.00 96.81 89 PHE A CA 1
ATOM 706 C C . PHE A 1 89 ? -0.960 -1.008 7.466 1.00 96.81 89 PHE A C 1
ATOM 708 O O . PHE A 1 89 ? -1.287 -1.789 8.358 1.00 96.81 89 PHE A O 1
ATOM 715 N N . ILE A 1 90 ? -0.198 -1.356 6.432 1.00 97.44 90 ILE A N 1
ATOM 716 C CA . ILE A 1 90 ? 0.381 -2.689 6.259 1.00 97.44 90 ILE A CA 1
ATOM 717 C C . ILE A 1 90 ? 1.907 -2.616 6.170 1.00 97.44 90 ILE A C 1
ATOM 719 O O . ILE A 1 90 ? 2.485 -1.542 5.997 1.00 97.44 90 ILE A O 1
ATOM 723 N N . ARG A 1 91 ? 2.574 -3.761 6.295 1.00 95.94 91 ARG A N 1
ATOM 724 C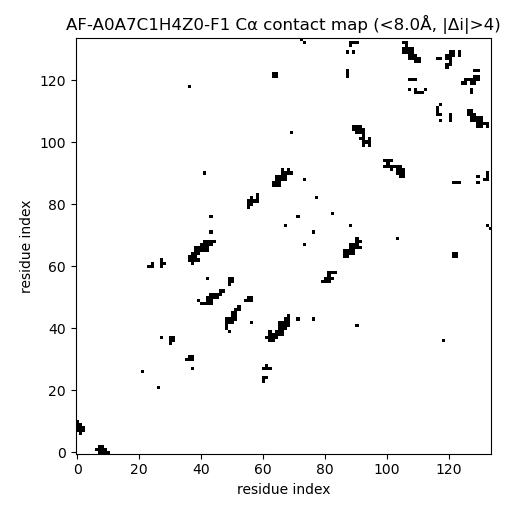 CA . ARG A 1 91 ? 4.018 -3.915 6.135 1.00 95.94 91 ARG A CA 1
ATOM 725 C C . ARG A 1 91 ? 4.307 -5.212 5.402 1.00 95.94 91 ARG A C 1
ATOM 727 O O . ARG A 1 91 ? 3.899 -6.279 5.849 1.00 95.94 91 ARG A O 1
ATOM 734 N N . ASN A 1 92 ? 5.084 -5.131 4.330 1.00 95.56 92 ASN A N 1
ATOM 735 C CA . ASN A 1 92 ? 5.525 -6.306 3.595 1.00 95.56 92 ASN A CA 1
ATOM 736 C C . ASN A 1 92 ? 7.047 -6.337 3.481 1.00 95.56 92 ASN A C 1
ATOM 738 O O . ASN A 1 92 ? 7.748 -5.331 3.608 1.00 95.56 92 ASN A O 1
ATOM 742 N N . SER A 1 93 ? 7.577 -7.545 3.299 1.00 93.75 93 SER A N 1
ATOM 743 C CA . SER A 1 93 ? 9.023 -7.774 3.326 1.00 93.75 93 SER A CA 1
ATOM 744 C C . SER A 1 93 ? 9.779 -7.207 2.126 1.00 93.75 93 SER A C 1
ATOM 746 O O . SER A 1 93 ? 10.981 -6.982 2.263 1.00 93.75 93 SER A O 1
ATOM 748 N N . ASP A 1 94 ? 9.101 -6.976 0.992 1.00 93.38 94 ASP A N 1
ATOM 749 C CA . ASP A 1 94 ? 9.725 -6.541 -0.269 1.00 93.38 94 ASP A CA 1
ATOM 750 C C . ASP A 1 94 ? 10.976 -7.388 -0.599 1.00 93.38 94 ASP A C 1
ATOM 752 O O . ASP A 1 94 ? 12.084 -6.906 -0.855 1.00 93.38 94 ASP A O 1
ATOM 756 N N . SER A 1 95 ? 10.814 -8.706 -0.435 1.00 93.88 95 SER A N 1
ATOM 757 C CA . SER A 1 95 ? 11.923 -9.656 -0.406 1.00 93.88 95 SER A CA 1
ATOM 758 C C . SER A 1 95 ? 12.489 -9.903 -1.793 1.00 93.88 95 SER A C 1
ATOM 760 O O . SER A 1 95 ? 11.789 -10.390 -2.674 1.00 93.88 95 SER A O 1
ATOM 762 N N . HIS A 1 96 ? 13.792 -9.673 -1.941 1.00 92.00 96 HIS A N 1
ATOM 763 C CA . HIS A 1 96 ? 14.547 -10.011 -3.153 1.00 92.00 96 HIS A CA 1
ATOM 764 C C . HIS A 1 96 ? 15.353 -11.313 -2.994 1.00 92.00 96 HIS A C 1
ATOM 766 O O . HIS A 1 96 ? 15.926 -11.819 -3.954 1.00 92.00 96 HIS A O 1
ATOM 772 N N . PHE A 1 97 ? 15.390 -11.873 -1.777 1.00 91.94 97 PHE A N 1
ATOM 773 C CA . PHE A 1 97 ? 16.066 -13.128 -1.452 1.00 91.94 97 PHE A CA 1
ATOM 774 C C . PHE A 1 97 ? 15.230 -13.962 -0.476 1.00 91.94 97 PHE A C 1
ATOM 776 O O . PHE A 1 97 ? 14.564 -13.409 0.398 1.00 91.94 97 PHE A O 1
ATOM 783 N N . ILE A 1 98 ? 15.337 -15.294 -0.547 1.00 92.81 98 ILE A N 1
ATOM 784 C CA . ILE A 1 98 ? 14.553 -16.226 0.291 1.00 92.81 98 ILE A CA 1
ATOM 785 C C . ILE A 1 98 ? 14.732 -15.948 1.790 1.00 92.81 98 ILE A C 1
ATOM 787 O O . ILE A 1 98 ? 13.757 -15.907 2.531 1.00 92.81 98 ILE A O 1
ATOM 791 N N . HIS A 1 99 ? 15.959 -15.678 2.245 1.00 94.00 99 HIS A N 1
ATOM 792 C CA . HIS A 1 99 ? 16.239 -15.379 3.658 1.00 94.00 99 HIS A CA 1
ATOM 793 C C . HIS A 1 99 ? 15.609 -14.058 4.152 1.00 94.00 99 HIS A C 1
ATOM 795 O O . HIS A 1 99 ? 15.689 -13.739 5.338 1.00 94.00 99 HIS A O 1
ATOM 801 N N . GLN A 1 100 ? 15.041 -13.252 3.249 1.00 94.19 100 GLN A N 1
ATOM 802 C CA . GLN A 1 10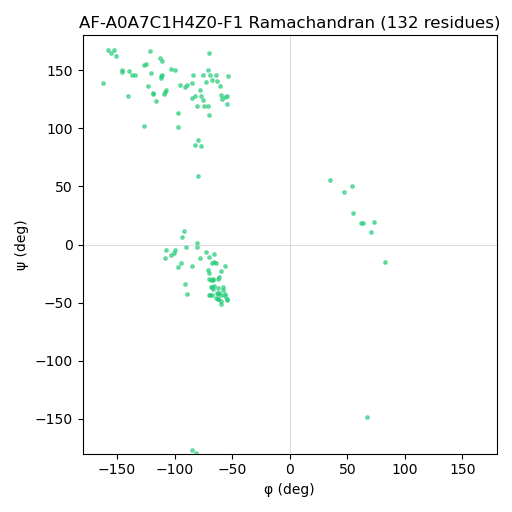0 ? 14.333 -12.017 3.579 1.00 94.19 100 GLN A CA 1
ATOM 803 C C . GLN A 1 100 ? 12.825 -12.211 3.726 1.00 94.19 100 GLN A C 1
ATOM 805 O O . GLN A 1 100 ? 12.173 -11.354 4.332 1.00 94.19 100 GLN A O 1
ATOM 810 N N . LEU A 1 101 ? 12.294 -13.333 3.231 1.00 94.62 101 LEU A N 1
ATOM 811 C CA . LEU A 1 101 ? 10.869 -13.620 3.241 1.00 94.62 101 LEU A CA 1
ATOM 812 C C . LEU A 1 101 ? 10.327 -13.555 4.671 1.00 94.62 101 LEU A C 1
ATOM 814 O O . LEU A 1 101 ? 10.877 -14.161 5.588 1.00 94.62 101 LEU A O 1
ATOM 818 N N . GLY A 1 102 ? 9.270 -12.766 4.865 1.00 93.38 102 GLY A N 1
ATOM 819 C CA . GLY A 1 102 ? 8.636 -12.605 6.174 1.00 93.38 102 GLY A CA 1
ATOM 820 C C . GLY A 1 102 ? 9.459 -11.829 7.211 1.00 93.38 102 GLY A C 1
ATOM 821 O O . GLY A 1 102 ? 9.058 -11.776 8.366 1.00 93.38 102 GLY A O 1
ATOM 822 N N . ARG A 1 103 ? 10.576 -11.168 6.852 1.00 93.31 103 ARG A N 1
ATOM 823 C CA . ARG A 1 103 ? 11.314 -10.291 7.799 1.00 93.31 103 ARG A CA 1
ATOM 824 C C . ARG A 1 103 ? 10.474 -9.132 8.336 1.00 93.31 103 ARG A C 1
ATOM 826 O O . ARG A 1 103 ? 10.811 -8.552 9.364 1.00 93.31 103 ARG A O 1
ATOM 833 N N . THR A 1 104 ? 9.438 -8.753 7.603 1.00 93.69 104 THR A N 1
ATOM 834 C CA . THR A 1 104 ? 8.309 -7.965 8.087 1.00 93.69 104 THR A CA 1
ATOM 835 C C . THR A 1 104 ? 7.074 -8.443 7.334 1.00 93.69 104 THR A C 1
ATOM 837 O O . THR A 1 104 ? 7.183 -8.937 6.206 1.00 93.69 104 THR A O 1
ATOM 840 N N . TYR A 1 105 ? 5.931 -8.372 7.993 1.00 95.44 105 TYR A N 1
ATOM 841 C CA . TYR A 1 105 ? 4.679 -8.934 7.527 1.00 95.44 105 TYR A CA 1
ATOM 842 C C . TYR A 1 105 ? 3.521 -8.170 8.170 1.00 95.44 105 TYR A C 1
ATOM 844 O O . TYR A 1 105 ? 3.704 -7.459 9.164 1.00 95.44 105 TYR A O 1
ATOM 852 N N . THR A 1 106 ? 2.336 -8.354 7.603 1.00 96.25 106 THR A N 1
ATOM 853 C CA . THR A 1 106 ? 1.073 -7.925 8.191 1.00 96.25 106 THR A CA 1
ATOM 854 C C . THR A 1 106 ? 0.323 -9.146 8.674 1.00 96.25 106 THR A C 1
ATOM 856 O O . THR A 1 106 ? 0.206 -10.137 7.954 1.00 96.25 106 THR A O 1
ATOM 859 N N . GLU A 1 107 ? -0.177 -9.068 9.900 1.00 96.50 107 GLU A N 1
ATOM 860 C CA . GLU A 1 107 ? -1.098 -10.062 10.428 1.00 96.50 107 GLU A CA 1
ATOM 861 C C . GLU A 1 107 ? -2.528 -9.658 10.086 1.00 96.50 107 GLU A C 1
ATOM 863 O O . GLU A 1 107 ? -2.915 -8.492 10.209 1.00 96.50 107 GLU A O 1
ATOM 868 N N . TYR A 1 108 ? -3.311 -10.641 9.662 1.00 96.62 108 TYR A N 1
ATOM 869 C CA . TYR A 1 108 ? -4.710 -10.468 9.309 1.00 96.62 108 TYR A CA 1
ATOM 870 C C . TYR A 1 108 ? -5.544 -11.424 10.152 1.00 96.62 108 TYR A C 1
ATOM 872 O O . TYR A 1 108 ? -5.198 -12.597 10.295 1.00 96.62 108 TYR A O 1
ATOM 880 N N . ASN A 1 109 ? -6.658 -10.930 10.676 1.00 96.88 109 ASN A N 1
ATOM 881 C CA . ASN A 1 109 ? -7.709 -11.762 11.232 1.00 96.88 109 ASN A CA 1
ATOM 882 C C . ASN A 1 109 ? -8.777 -11.943 10.150 1.00 96.88 109 ASN A C 1
ATOM 884 O O . ASN A 1 109 ? -9.543 -11.018 9.890 1.00 96.88 109 ASN A O 1
ATOM 888 N N . LEU A 1 110 ? -8.782 -13.096 9.481 1.00 97.31 110 LEU A N 1
ATOM 889 C CA . LEU A 1 110 ? -9.679 -13.389 8.361 1.00 97.31 110 LEU A CA 1
ATOM 890 C C . LEU A 1 110 ? -10.696 -14.461 8.750 1.00 97.31 110 LEU A C 1
ATOM 892 O O . LEU A 1 110 ? -10.362 -15.395 9.477 1.00 97.31 110 LEU A O 1
ATOM 896 N N . GLU A 1 111 ? -11.919 -14.352 8.230 1.00 96.81 111 GLU A N 1
ATOM 897 C CA . GLU A 1 111 ? -12.928 -15.414 8.376 1.00 96.81 111 GLU A CA 1
ATOM 898 C C . GLU A 1 111 ? -12.549 -16.677 7.588 1.00 96.81 111 GLU A C 1
ATOM 900 O O . GLU A 1 111 ? -12.782 -17.790 8.056 1.00 96.81 111 GLU A O 1
ATOM 905 N N . ASP A 1 112 ? -11.943 -16.495 6.412 1.00 96.88 112 ASP A N 1
ATOM 906 C CA . ASP A 1 112 ? -11.395 -17.553 5.563 1.00 96.88 112 ASP A CA 1
ATOM 907 C C . ASP A 1 112 ? -10.209 -17.019 4.737 1.00 96.88 112 ASP A C 1
ATOM 909 O O . ASP A 1 112 ? -10.044 -15.809 4.555 1.00 96.88 112 ASP A O 1
ATOM 913 N N . LEU A 1 113 ? -9.378 -17.916 4.204 1.00 96.44 113 LEU A N 1
ATOM 914 C CA . LEU A 1 113 ? -8.244 -17.604 3.331 1.00 96.44 113 LEU A CA 1
ATOM 915 C C . LEU A 1 113 ? -8.701 -17.346 1.887 1.00 96.44 113 LEU A C 1
ATOM 917 O O . LEU A 1 113 ? -8.274 -18.016 0.946 1.00 96.44 113 LEU A O 1
ATOM 921 N N . SER A 1 114 ? -9.565 -16.347 1.719 1.00 96.12 114 SER A N 1
ATOM 922 C CA . SER A 1 114 ? -10.064 -15.887 0.424 1.00 96.12 114 SER A CA 1
ATOM 923 C C . SER A 1 114 ? -9.530 -14.498 0.071 1.00 96.12 114 SER A C 1
ATOM 925 O O . SER A 1 114 ? -9.129 -13.711 0.937 1.00 96.12 114 SER A O 1
ATOM 927 N N . TYR A 1 115 ? -9.538 -14.180 -1.225 1.00 94.62 115 TYR A N 1
ATOM 928 C CA . TYR A 1 115 ? -9.208 -12.834 -1.688 1.00 94.62 115 TYR A CA 1
ATOM 929 C C . TYR A 1 115 ? -10.210 -11.807 -1.148 1.00 94.62 115 TYR A C 1
ATOM 931 O O . TYR A 1 115 ? -9.824 -10.705 -0.769 1.00 94.62 115 TYR A O 1
ATOM 939 N N . GLU A 1 116 ? -11.483 -12.179 -1.069 1.00 95.62 116 GLU A N 1
ATOM 940 C CA . GLU A 1 116 ? -12.572 -11.339 -0.589 1.00 95.62 116 GLU A CA 1
ATOM 941 C C . GLU A 1 116 ? -12.356 -10.943 0.873 1.00 95.62 116 GLU A C 1
ATOM 943 O O . GLU A 1 116 ? -12.416 -9.757 1.188 1.00 95.62 116 GLU A O 1
ATOM 948 N N . CYS A 1 117 ? -12.014 -11.898 1.746 1.00 96.75 117 CYS A N 1
ATOM 949 C CA . CYS A 1 117 ? -11.701 -11.609 3.146 1.00 96.75 117 CYS A CA 1
ATOM 950 C C . CYS A 1 117 ? -10.464 -10.707 3.278 1.00 96.75 117 CYS A C 1
ATOM 952 O O . CYS A 1 117 ? -10.476 -9.766 4.072 1.00 96.75 117 CYS A O 1
ATOM 954 N N . LEU A 1 118 ? -9.411 -10.950 2.485 1.00 96.12 118 LEU A N 1
ATOM 955 C CA . LEU A 1 118 ? -8.212 -10.103 2.472 1.00 96.12 118 LEU A CA 1
ATOM 956 C C . LEU A 1 118 ? -8.536 -8.670 2.023 1.00 96.12 118 LEU A C 1
ATOM 958 O O . LEU A 1 118 ? -8.117 -7.704 2.661 1.00 96.12 118 LEU A O 1
ATOM 962 N N . ARG A 1 119 ? -9.294 -8.530 0.933 1.00 95.88 119 ARG A N 1
ATOM 963 C CA . ARG A 1 119 ? -9.743 -7.240 0.407 1.00 95.88 119 ARG A CA 1
ATOM 964 C C . ARG A 1 119 ? -10.579 -6.498 1.443 1.00 95.88 119 ARG A C 1
ATOM 966 O O . ARG A 1 119 ? -10.324 -5.329 1.706 1.00 95.88 119 ARG A O 1
ATOM 973 N N . ASP A 1 120 ? -11.558 -7.164 2.041 1.00 95.75 120 ASP A N 1
ATOM 974 C CA . ASP A 1 120 ? -12.467 -6.540 2.998 1.00 95.75 120 ASP A CA 1
ATOM 975 C C . ASP A 1 120 ? -11.721 -6.114 4.279 1.00 95.75 120 ASP A C 1
ATOM 977 O O . ASP A 1 120 ? -11.953 -5.011 4.776 1.00 95.75 120 ASP A O 1
ATOM 981 N N . ALA A 1 121 ? -10.724 -6.890 4.729 1.00 96.25 121 ALA A N 1
ATOM 982 C CA . ALA A 1 121 ? -9.824 -6.503 5.820 1.00 96.25 121 ALA A CA 1
ATOM 983 C C . ALA A 1 121 ? -9.028 -5.218 5.523 1.00 96.25 121 ALA A C 1
ATOM 985 O O . ALA A 1 121 ? -8.904 -4.342 6.388 1.00 96.25 121 ALA A O 1
ATOM 986 N N . LEU A 1 122 ? -8.495 -5.098 4.302 1.00 95.88 122 LEU A N 1
ATOM 987 C CA . LEU A 1 122 ? -7.756 -3.918 3.837 1.00 95.88 122 LEU A CA 1
ATOM 988 C C . LEU A 1 122 ? -8.666 -2.693 3.702 1.00 95.88 122 LEU A C 1
ATOM 990 O O . LEU A 1 122 ? -8.258 -1.593 4.051 1.00 95.88 122 LEU A O 1
ATOM 994 N N . LEU A 1 123 ? -9.911 -2.891 3.264 1.00 94.25 123 LEU A N 1
ATOM 995 C CA . LEU A 1 123 ? -10.917 -1.834 3.129 1.00 94.25 123 LEU A CA 1
ATOM 996 C C . LEU A 1 123 ? -11.615 -1.473 4.451 1.00 94.25 123 LEU A C 1
ATOM 998 O O . LEU A 1 123 ? -12.472 -0.586 4.456 1.00 94.25 123 LEU A O 1
ATOM 1002 N N . ASN A 1 124 ? -11.278 -2.160 5.550 1.00 92.12 124 ASN A N 1
ATOM 1003 C CA . ASN A 1 124 ? -11.928 -2.047 6.857 1.00 92.12 124 ASN A CA 1
ATOM 1004 C C . ASN A 1 124 ? -13.455 -2.270 6.780 1.00 92.12 124 ASN A C 1
ATOM 1006 O O . ASN A 1 124 ? -14.259 -1.454 7.237 1.00 92.12 124 ASN A O 1
ATOM 1010 N N . ARG A 1 125 ? -13.855 -3.368 6.128 1.00 92.00 125 ARG A N 1
ATOM 1011 C CA . ARG A 1 125 ? -15.246 -3.784 5.900 1.00 92.00 125 ARG A CA 1
ATOM 1012 C C . ARG A 1 125 ? -15.461 -5.219 6.381 1.00 92.00 125 ARG A C 1
ATOM 1014 O O . ARG A 1 125 ? -14.544 -6.032 6.384 1.00 92.00 125 ARG A O 1
ATOM 1021 N N . GLY A 1 126 ? -16.705 -5.543 6.728 1.00 91.06 126 GLY A N 1
ATOM 1022 C CA . GLY A 1 126 ? -17.072 -6.891 7.167 1.00 91.06 126 GLY A CA 1
ATOM 1023 C C . GLY A 1 126 ? -16.444 -7.265 8.512 1.00 91.06 126 GLY A C 1
ATOM 1024 O O . GLY A 1 126 ? -16.252 -6.408 9.371 1.00 91.06 126 GLY A O 1
ATOM 1025 N N . ASN A 1 127 ? -16.158 -8.555 8.692 1.00 94.00 127 ASN A N 1
ATOM 1026 C CA . ASN A 1 127 ? -15.635 -9.105 9.950 1.00 94.00 127 ASN A CA 1
ATOM 1027 C C . ASN A 1 127 ? -14.128 -9.405 9.909 1.00 94.00 127 ASN A C 1
ATOM 1029 O O . ASN A 1 127 ? -13.541 -9.737 10.939 1.00 94.00 127 ASN A O 1
ATOM 1033 N N . SER A 1 128 ? -13.509 -9.315 8.730 1.00 96.19 128 SER A N 1
ATOM 1034 C CA . SER A 1 128 ? -12.067 -9.501 8.574 1.00 96.19 128 SER A CA 1
ATOM 1035 C C . SER A 1 128 ? -11.335 -8.190 8.871 1.00 96.19 128 SER A C 1
ATOM 1037 O O . SER A 1 128 ? -11.853 -7.110 8.595 1.00 96.19 128 SER A O 1
ATOM 1039 N N . SER A 1 129 ? -10.135 -8.256 9.444 1.00 96.56 129 SER A N 1
ATOM 1040 C CA . SER A 1 129 ? -9.391 -7.060 9.844 1.00 96.56 129 SER A CA 1
ATOM 1041 C C . SER A 1 129 ? -7.881 -7.204 9.692 1.00 96.56 129 SER A C 1
ATOM 1043 O O . SER A 1 129 ? -7.308 -8.288 9.804 1.00 96.56 129 SER A O 1
ATOM 1045 N N . VAL A 1 130 ? -7.228 -6.072 9.435 1.00 96.81 130 VAL A N 1
ATOM 1046 C CA . VAL A 1 130 ? -5.772 -5.929 9.528 1.00 96.81 130 VAL A CA 1
ATOM 1047 C C . VAL A 1 130 ? -5.425 -5.678 10.993 1.00 96.81 130 VAL A C 1
ATOM 1049 O O . VAL A 1 130 ? -5.996 -4.777 11.615 1.00 96.81 130 VAL A O 1
ATOM 1052 N N . LEU A 1 131 ? -4.500 -6.454 11.557 1.00 95.12 131 LEU A N 1
ATOM 1053 C CA . LEU A 1 131 ? -4.007 -6.188 12.906 1.00 95.12 131 LEU A CA 1
ATOM 1054 C C . LEU A 1 131 ? -3.036 -4.995 12.898 1.00 95.12 131 LEU A C 1
ATOM 1056 O O . LEU A 1 131 ? -2.298 -4.817 11.924 1.00 95.12 131 LEU A O 1
ATOM 1060 N N . PRO A 1 132 ? -3.003 -4.17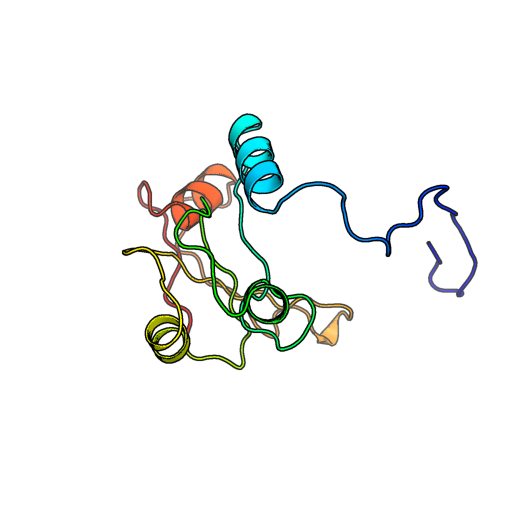3 13.967 1.00 90.12 132 PRO A N 1
ATOM 1061 C CA . PRO A 1 132 ? -2.120 -3.016 14.032 1.00 90.12 132 PRO A CA 1
ATOM 1062 C C . PRO A 1 132 ? -0.657 -3.392 13.792 1.00 90.12 132 PRO A C 1
ATOM 1064 O O . PRO A 1 132 ? -0.104 -4.261 14.466 1.00 90.12 132 PRO A O 1
ATOM 1067 N N . VAL A 1 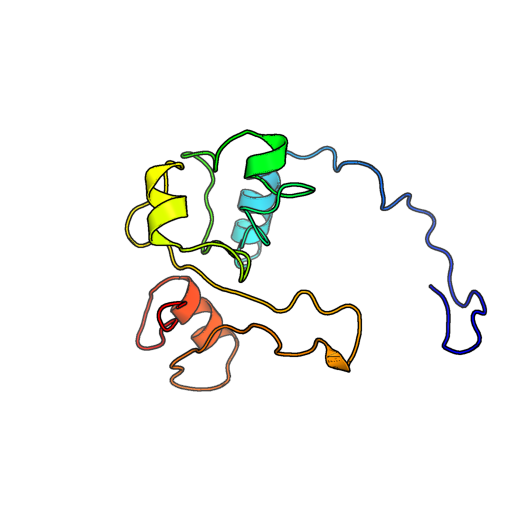133 ? -0.016 -2.700 12.851 1.00 85.75 133 VAL A N 1
ATOM 1068 C CA . VAL A 1 133 ? 1.421 -2.850 12.618 1.00 85.75 133 VAL A CA 1
ATOM 1069 C C . VAL A 1 133 ? 2.190 -2.157 13.748 1.00 85.75 133 VAL A C 1
ATOM 1071 O O . VAL A 1 133 ? 2.033 -0.955 13.967 1.00 85.75 133 VAL A O 1
ATOM 1074 N N . VAL A 1 134 ? 2.997 -2.930 14.482 1.00 63.12 134 VAL A N 1
ATOM 1075 C CA . VAL A 1 134 ? 3.824 -2.464 15.615 1.00 63.12 134 VAL A CA 1
ATOM 1076 C C . VAL A 1 134 ? 5.187 -2.013 15.111 1.00 63.12 134 VAL A C 1
ATOM 1078 O O . VAL A 1 134 ? 5.936 -2.878 14.613 1.00 63.12 134 VAL A O 1
#

Solvent-accessible surface area (backbone atoms only — not comparable to full-atom values): 8240 Å² total; per-residue (Å²): 85,65,50,98,83,72,43,80,77,46,86,71,98,65,74,83,84,60,82,72,95,65,56,75,56,59,51,31,54,53,34,51,75,74,73,50,81,37,57,55,60,38,33,75,36,86,63,98,10,52,28,51,75,68,69,37,55,61,78,85,55,73,61,47,32,40,25,42,44,94,89,59,58,64,73,61,50,52,74,72,29,66,66,64,87,89,64,38,59,41,29,70,43,84,55,89,48,77,94,35,59,71,77,36,61,64,56,69,50,56,88,51,103,43,70,65,32,53,50,28,14,47,62,72,34,89,88,18,33,63,46,85,77,128